Protein AF-A0A453PTB9-F1 (afdb_monomer)

Organism: Aegilops tauschii subsp. strangulata (NCBI:txid200361)

Mean predicted aligned error: 9.43 Å

Sequence (77 aa):
MPEGEITELPHALKKAEPADQLEFSKASGSELTEKASCYKGVFYNYLSIGMDAQVAYGFHHLRDEKPYLAQGPVANK

Radius of gyration: 15.2 Å; Cα contacts (8 Å, |Δi|>4): 49; chains: 1; bounding box: 33×31×32 Å

Foldseek 3Di:
DPPDDPPDDQPQKDFDDPVVQVVVCVVVVHRDDPPDGHMDGDDLPCPDDDPSNVVSVVVSVCCRVPVVCVVDVVSVD

Structure (mmCIF, N/CA/C/O backbone):
data_AF-A0A453PTB9-F1
#
_entry.id   AF-A0A453PTB9-F1
#
loop_
_atom_site.group_PDB
_atom_site.id
_atom_site.type_symbol
_atom_site.label_atom_id
_atom_site.label_alt_id
_atom_site.label_comp_id
_atom_site.label_asym_id
_atom_site.label_entity_id
_atom_site.label_seq_id
_atom_site.pdbx_PDB_ins_code
_atom_site.Cartn_x
_atom_site.Cartn_y
_atom_site.Cartn_z
_atom_site.occupancy
_atom_site.B_iso_or_equiv
_atom_site.auth_seq_id
_atom_site.auth_comp_id
_atom_site.auth_asym_id
_atom_site.auth_atom_id
_atom_site.pdbx_PDB_model_num
ATOM 1 N N . MET A 1 1 ? -14.799 13.315 -0.456 1.00 48.00 1 MET A N 1
ATOM 2 C CA . MET A 1 1 ? -14.900 12.156 -1.369 1.00 48.00 1 MET A CA 1
ATOM 3 C C . MET A 1 1 ? -16.345 11.692 -1.336 1.00 48.00 1 MET A C 1
ATOM 5 O O . MET A 1 1 ? -16.902 11.744 -0.246 1.00 48.00 1 MET A O 1
ATOM 9 N N . PRO A 1 2 ? -16.986 11.360 -2.469 1.00 45.66 2 PRO A N 1
ATOM 10 C CA . PRO A 1 2 ? -18.351 10.836 -2.433 1.00 45.66 2 PRO A CA 1
ATOM 11 C C . PRO A 1 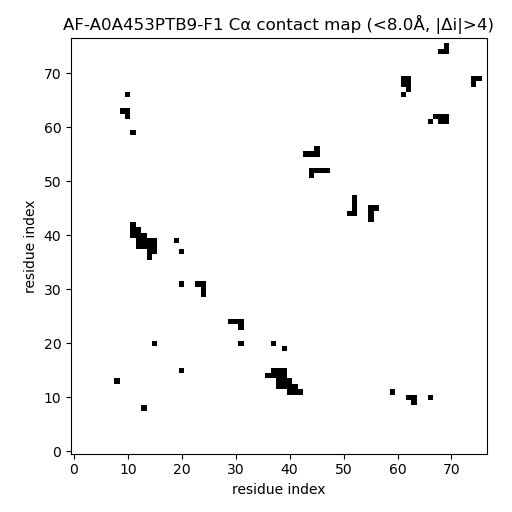2 ? -18.392 9.560 -1.579 1.00 45.66 2 PRO A C 1
ATOM 13 O O . PRO A 1 2 ? -17.405 8.826 -1.548 1.00 45.66 2 PRO A O 1
ATOM 16 N N . GLU A 1 3 ? -19.508 9.322 -0.885 1.00 53.41 3 GLU A N 1
ATOM 17 C CA . GLU A 1 3 ? -19.785 8.146 -0.035 1.00 53.41 3 GLU A CA 1
ATOM 18 C C . GLU A 1 3 ? -19.952 6.857 -0.870 1.00 53.41 3 GLU A C 1
ATOM 20 O O . GLU A 1 3 ? -20.938 6.135 -0.765 1.00 53.41 3 GLU A O 1
ATOM 25 N N . GLY A 1 4 ? -19.007 6.581 -1.768 1.00 59.72 4 GLY A N 1
ATOM 26 C CA . GLY A 1 4 ? -18.910 5.303 -2.453 1.00 59.72 4 GLY A CA 1
ATOM 27 C C . GLY A 1 4 ? -18.159 4.335 -1.557 1.00 59.72 4 GLY A C 1
ATOM 28 O O . GLY A 1 4 ? -16.967 4.524 -1.313 1.00 59.72 4 GLY A O 1
ATOM 29 N N . GLU A 1 5 ? -18.843 3.311 -1.055 1.00 62.66 5 GLU A N 1
ATOM 30 C CA . GLU A 1 5 ? -18.177 2.195 -0.394 1.00 62.66 5 GLU A CA 1
ATOM 31 C C . GLU A 1 5 ? -17.181 1.571 -1.382 1.00 62.66 5 GLU A C 1
ATOM 33 O O . GLU A 1 5 ? -17.565 1.072 -2.443 1.00 62.66 5 GLU A O 1
ATOM 38 N N . ILE A 1 6 ? -15.885 1.662 -1.064 1.00 66.19 6 ILE A N 1
ATOM 39 C CA . ILE A 1 6 ? -14.830 1.016 -1.847 1.00 66.19 6 ILE A CA 1
ATOM 40 C C . ILE A 1 6 ? -15.061 -0.490 -1.719 1.00 66.19 6 ILE A C 1
ATOM 42 O O . ILE A 1 6 ? -14.772 -1.083 -0.679 1.00 66.19 6 ILE A O 1
ATOM 46 N N . THR A 1 7 ? -15.643 -1.080 -2.759 1.00 67.75 7 THR A N 1
ATOM 47 C CA . THR A 1 7 ? -16.068 -2.485 -2.793 1.00 67.75 7 THR A CA 1
ATOM 48 C C . THR A 1 7 ? -14.871 -3.423 -2.884 1.00 67.75 7 THR A C 1
ATOM 50 O O . THR A 1 7 ? -14.872 -4.474 -2.250 1.00 67.75 7 THR A O 1
ATOM 53 N N . GLU A 1 8 ? -13.814 -3.004 -3.584 1.00 77.44 8 GLU A N 1
ATOM 54 C CA . GLU A 1 8 ? -12.546 -3.726 -3.675 1.00 77.44 8 GLU A CA 1
ATOM 55 C C . GLU A 1 8 ? -11.391 -2.803 -3.292 1.00 77.44 8 GLU A C 1
ATOM 57 O O . GLU A 1 8 ? -11.113 -1.798 -3.951 1.00 77.44 8 GLU A O 1
ATOM 62 N N . LEU A 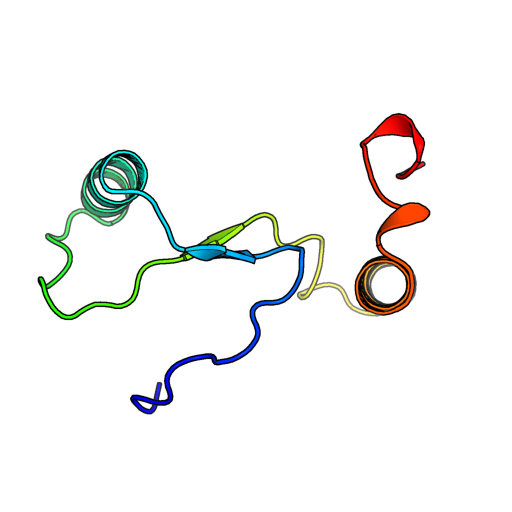1 9 ? -10.733 -3.122 -2.178 1.00 77.50 9 LEU A N 1
ATOM 63 C CA . LEU A 1 9 ? -9.552 -2.392 -1.737 1.00 77.50 9 LEU A CA 1
ATOM 64 C C . LEU A 1 9 ? -8.318 -2.917 -2.478 1.00 77.50 9 LEU A C 1
ATOM 6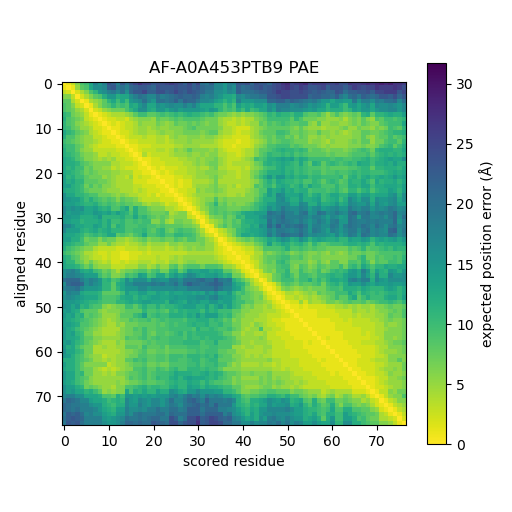6 O O . LEU A 1 9 ? -8.149 -4.135 -2.569 1.00 77.50 9 LEU A O 1
ATOM 70 N N . PRO A 1 10 ? -7.410 -2.032 -2.926 1.00 76.50 10 PRO A N 1
ATOM 71 C CA . PRO A 1 10 ? -6.098 -2.456 -3.401 1.00 76.50 10 PRO A CA 1
ATOM 72 C C . PRO A 1 10 ? -5.383 -3.291 -2.337 1.00 76.50 10 PRO A C 1
ATOM 74 O O . PRO A 1 10 ? -5.502 -3.000 -1.147 1.00 76.50 10 PRO A O 1
ATOM 77 N N . HIS A 1 11 ? -4.527 -4.238 -2.730 1.00 76.44 11 HIS A N 1
ATOM 78 C CA . HIS A 1 11 ? -3.780 -5.066 -1.767 1.00 76.44 11 HIS A CA 1
ATOM 79 C C . HIS A 1 11 ? -2.885 -4.259 -0.803 1.00 76.44 11 HIS A C 1
ATOM 81 O O . HIS A 1 11 ? -2.488 -4.755 0.256 1.00 76.44 11 HIS A O 1
ATOM 87 N N . ALA A 1 12 ? -2.551 -3.016 -1.163 1.00 75.06 12 ALA A N 1
ATOM 88 C CA . ALA A 1 12 ? -1.806 -2.079 -0.321 1.00 75.06 12 ALA A CA 1
ATOM 89 C C . ALA A 1 12 ? -2.628 -1.499 0.836 1.00 75.06 12 ALA A C 1
ATOM 91 O O . ALA A 1 12 ? -2.028 -0.956 1.765 1.00 75.06 12 ALA A O 1
ATOM 92 N N . LEU A 1 13 ? -3.959 -1.565 0.763 1.00 80.81 13 LEU A N 1
ATOM 93 C CA . LEU A 1 13 ? -4.884 -0.845 1.623 1.00 80.81 13 LEU A CA 1
ATOM 94 C C . LEU A 1 13 ? -5.839 -1.821 2.315 1.00 80.81 13 LEU A C 1
ATOM 96 O O . LEU A 1 13 ? -6.384 -2.736 1.705 1.00 80.81 13 LEU A O 1
ATOM 100 N N . LYS A 1 14 ? -6.048 -1.630 3.612 1.00 85.38 14 LYS A N 1
ATOM 101 C CA . LYS A 1 14 ? -6.933 -2.4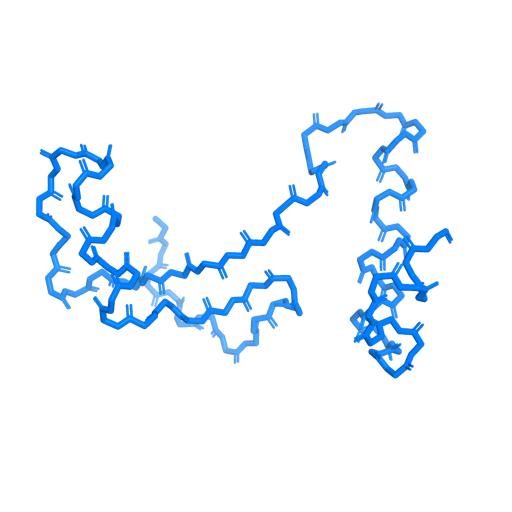56 4.438 1.00 85.38 14 LYS A CA 1
ATOM 102 C C . LYS A 1 14 ? -7.839 -1.551 5.260 1.00 85.38 14 LYS A C 1
ATOM 104 O O . LYS A 1 14 ? -7.466 -0.411 5.545 1.00 85.38 14 LYS A O 1
ATOM 109 N N . LYS A 1 15 ? -9.021 -2.042 5.644 1.00 86.75 15 LYS A N 1
ATOM 110 C CA . LYS A 1 15 ? -9.843 -1.347 6.648 1.00 86.75 15 LYS A CA 1
ATOM 111 C C . LYS A 1 15 ? -9.025 -1.222 7.936 1.00 86.75 15 LYS A C 1
ATOM 113 O O . LYS A 1 15 ? -8.316 -2.153 8.307 1.00 86.75 15 LYS A O 1
ATOM 118 N N . ALA A 1 16 ? -9.061 -0.039 8.534 1.00 86.12 16 ALA A N 1
ATOM 119 C CA . ALA A 1 16 ? -8.371 0.230 9.784 1.00 86.12 16 ALA A CA 1
ATOM 120 C C . ALA A 1 16 ? -9.109 -0.470 10.929 1.00 86.12 16 ALA A C 1
ATOM 122 O O . ALA A 1 16 ? -10.337 -0.388 11.014 1.00 86.12 16 ALA A O 1
ATOM 123 N N . GLU A 1 17 ? -8.363 -1.127 11.809 1.00 85.69 17 GLU A N 1
ATOM 124 C CA . GLU A 1 17 ? -8.924 -1.728 13.015 1.00 85.69 17 GLU A CA 1
ATOM 125 C C . GLU A 1 17 ? -9.186 -0.645 14.082 1.00 85.69 17 GLU A C 1
ATOM 127 O O . GLU A 1 17 ? -8.633 0.458 14.003 1.00 85.69 17 GLU A O 1
ATOM 132 N N . PRO A 1 18 ? -9.985 -0.922 15.129 1.00 81.69 18 PRO A N 1
ATOM 133 C CA . PRO A 1 18 ? -10.274 0.063 16.177 1.00 81.69 18 PRO A CA 1
ATOM 134 C C . PRO A 1 18 ? -9.017 0.631 16.857 1.00 81.69 18 PRO A C 1
ATOM 136 O O . PRO A 1 18 ? -8.973 1.804 17.225 1.00 81.69 18 PRO A O 1
ATOM 139 N N . ALA A 1 19 ? -7.966 -0.187 16.986 1.00 82.31 19 ALA A N 1
ATOM 140 C CA . ALA A 1 19 ? -6.673 0.256 17.504 1.00 82.31 19 ALA A CA 1
ATOM 141 C C . ALA A 1 19 ? -6.002 1.292 16.584 1.00 82.31 19 ALA A C 1
ATOM 143 O O . ALA A 1 19 ? -5.459 2.280 17.075 1.00 82.31 19 ALA A O 1
ATOM 144 N N . ASP A 1 20 ? -6.097 1.109 15.262 1.00 83.94 20 ASP A N 1
ATOM 145 C CA . ASP A 1 20 ? -5.562 2.054 14.281 1.00 83.94 20 ASP A CA 1
ATOM 146 C C . ASP A 1 20 ? -6.330 3.386 14.322 1.00 83.94 20 ASP A C 1
ATOM 148 O O . ASP A 1 20 ? -5.715 4.444 14.240 1.00 83.94 20 ASP A O 1
ATOM 152 N N . GLN A 1 21 ? -7.659 3.370 14.502 1.00 79.94 21 GLN A N 1
ATOM 153 C CA . GLN A 1 21 ? -8.470 4.597 14.614 1.00 79.94 21 GLN A CA 1
ATOM 154 C C . GLN A 1 21 ? -8.040 5.485 15.788 1.00 79.94 21 GLN A C 1
ATOM 156 O O . GLN A 1 21 ? -8.014 6.709 15.655 1.00 79.94 21 GLN A O 1
ATOM 161 N N . LEU A 1 22 ? -7.669 4.876 16.919 1.00 81.06 22 LEU A N 1
ATOM 162 C CA . LEU A 1 22 ? -7.136 5.601 18.072 1.00 81.06 22 LEU A CA 1
ATOM 163 C C . LEU A 1 22 ? -5.755 6.209 17.783 1.00 81.06 22 LEU A C 1
ATOM 165 O O . LEU A 1 22 ? -5.437 7.286 18.284 1.00 81.06 22 LEU A O 1
ATOM 169 N N . GLU A 1 23 ? -4.917 5.533 16.997 1.00 83.44 23 GLU A N 1
ATOM 170 C CA . GLU A 1 23 ? -3.647 6.108 16.540 1.00 83.44 23 GLU A CA 1
ATOM 171 C C . GLU A 1 23 ? -3.879 7.272 15.573 1.00 83.44 23 GLU A C 1
ATOM 173 O O . GLU A 1 23 ? -3.244 8.319 15.708 1.00 83.44 23 GLU A O 1
ATOM 178 N N . PHE A 1 24 ? -4.823 7.128 14.642 1.00 8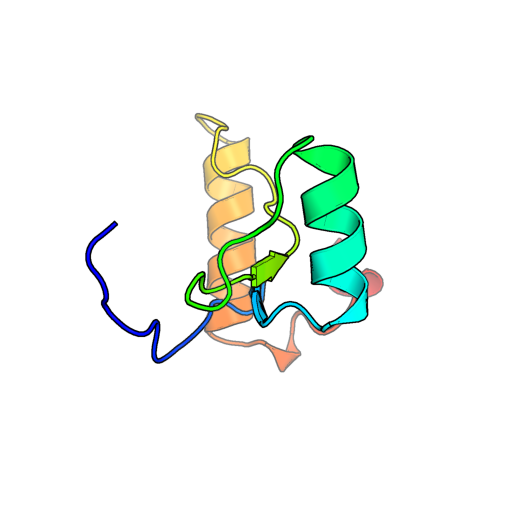0.69 24 PHE A N 1
ATOM 179 C CA . PHE A 1 24 ? -5.174 8.174 13.688 1.00 80.69 24 PHE A CA 1
ATOM 180 C C . PHE A 1 24 ? -5.712 9.429 14.372 1.00 80.69 24 PHE A C 1
ATOM 182 O O . PHE A 1 24 ? -5.252 10.515 14.035 1.00 80.69 24 PHE A O 1
ATOM 189 N N . SER A 1 25 ? -6.620 9.300 15.345 1.00 80.44 25 SER A N 1
ATOM 190 C CA . SER A 1 25 ? -7.173 10.457 16.066 1.00 80.44 25 SER A CA 1
ATOM 191 C C . SER A 1 25 ? -6.110 11.201 16.878 1.00 80.44 25 SER A C 1
ATOM 193 O O . SER A 1 25 ? -6.078 12.433 16.902 1.00 80.44 25 SER A O 1
ATOM 195 N N . LYS A 1 26 ? -5.168 10.464 17.482 1.00 82.75 26 LYS A N 1
ATOM 196 C CA . LYS A 1 26 ? -3.996 11.052 18.148 1.00 82.75 26 LYS A CA 1
ATOM 197 C C . LYS A 1 26 ? -3.083 11.782 17.166 1.00 82.75 26 LYS A C 1
ATOM 199 O O . LYS A 1 26 ? -2.581 12.851 17.497 1.00 82.75 26 LYS A O 1
ATOM 204 N N . ALA A 1 27 ? -2.859 11.216 15.981 1.00 82.12 27 ALA A N 1
ATOM 205 C CA . ALA A 1 27 ? -1.990 11.806 14.967 1.00 82.12 27 ALA A CA 1
ATOM 206 C C . ALA A 1 27 ? -2.619 13.028 14.275 1.00 82.12 27 ALA A C 1
ATOM 208 O O . ALA A 1 27 ? -1.906 13.981 13.968 1.00 82.12 27 ALA A O 1
ATOM 209 N N . SER A 1 28 ? -3.934 13.022 14.034 1.00 78.50 28 SER A N 1
ATOM 210 C CA . SER A 1 28 ? -4.649 14.140 13.407 1.00 78.50 28 SER A CA 1
ATOM 211 C C . SER A 1 28 ? -4.973 15.272 14.383 1.00 78.50 28 SER A C 1
ATOM 213 O O . SER A 1 28 ? -5.272 16.380 13.943 1.00 78.50 28 SER A O 1
ATOM 215 N N . GLY A 1 29 ? -4.935 15.007 15.695 1.00 76.69 29 GLY A N 1
ATOM 216 C CA . GLY A 1 29 ? -5.375 15.951 16.724 1.00 76.69 29 GLY A CA 1
ATOM 217 C C . GLY A 1 29 ? -6.885 16.207 16.700 1.00 76.69 29 GLY A C 1
ATOM 218 O O . GLY A 1 29 ? -7.350 17.184 17.284 1.00 76.69 29 GLY A O 1
ATOM 219 N N . SER A 1 30 ? -7.648 15.353 16.012 1.00 71.75 30 SER A N 1
ATOM 220 C CA . SER A 1 30 ? -9.098 15.450 15.869 1.00 71.75 30 SER A CA 1
ATOM 221 C C . SER A 1 30 ? -9.752 14.096 16.114 1.00 71.75 30 SER A C 1
ATOM 223 O O . SER A 1 30 ? -9.248 13.056 15.687 1.00 71.75 30 SER A O 1
ATOM 225 N N . GLU A 1 31 ? -10.899 14.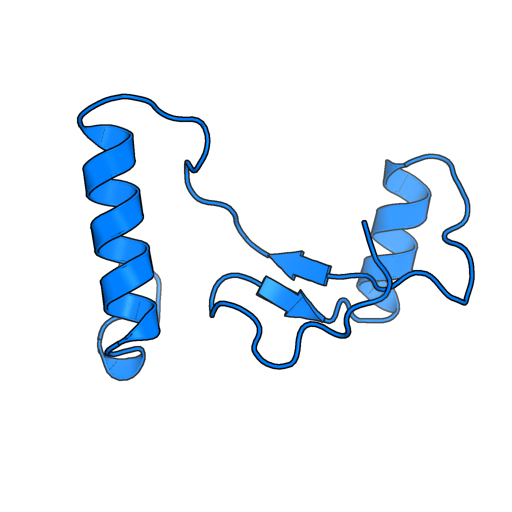097 16.791 1.00 73.00 31 GLU A N 1
ATOM 226 C CA . GLU A 1 31 ? -11.714 12.890 16.892 1.00 73.00 31 GLU A CA 1
ATOM 227 C C . GLU A 1 31 ? -12.237 12.515 15.502 1.00 73.00 31 GLU A C 1
ATOM 229 O O . GLU A 1 31 ? -12.805 13.340 14.780 1.00 73.00 31 GLU A O 1
ATOM 234 N N . LEU A 1 32 ? -12.006 11.261 15.108 1.00 69.31 32 LEU A N 1
ATOM 235 C CA . LEU A 1 32 ? -12.595 10.714 13.896 1.00 69.31 32 LEU A CA 1
ATOM 236 C C . LEU A 1 32 ? -14.100 10.573 14.126 1.00 69.31 32 LEU A C 1
ATOM 238 O O . LEU A 1 32 ? -14.528 9.924 15.076 1.00 69.31 32 LEU A O 1
ATOM 242 N N . THR A 1 33 ? -14.905 11.169 13.250 1.00 70.81 33 THR A N 1
ATOM 243 C CA . THR A 1 33 ? -16.361 11.012 13.282 1.00 70.81 33 THR A CA 1
ATOM 244 C C . THR A 1 33 ? -16.726 9.528 13.190 1.00 70.81 33 THR A C 1
ATOM 246 O O . THR A 1 33 ? -16.180 8.828 12.342 1.00 70.81 33 THR A O 1
ATOM 249 N N . GLU A 1 34 ? -17.705 9.055 13.967 1.00 65.88 34 GLU A N 1
ATOM 250 C CA . GLU A 1 34 ? -18.142 7.639 13.985 1.00 65.88 34 GLU A CA 1
ATOM 251 C C . GLU A 1 34 ? -18.537 7.081 12.603 1.00 65.88 34 GLU A C 1
ATOM 253 O O . GLU A 1 34 ? -18.534 5.875 12.378 1.00 65.88 34 GLU A O 1
ATOM 258 N N . LYS A 1 3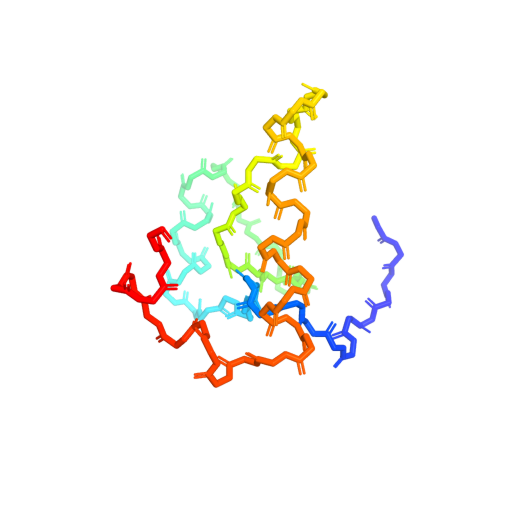5 ? -18.872 7.967 11.658 1.00 66.50 35 LYS A N 1
ATOM 259 C CA . LYS A 1 35 ? -19.253 7.629 10.279 1.00 66.50 35 LYS A CA 1
ATOM 260 C C . LYS A 1 35 ? -18.084 7.649 9.286 1.00 66.50 35 LYS A C 1
ATOM 262 O O . LYS A 1 35 ? -18.291 7.404 8.100 1.00 66.50 35 LYS A O 1
ATOM 267 N N . ALA A 1 36 ? -16.870 7.983 9.722 1.00 71.50 36 ALA A N 1
ATOM 268 C CA . ALA A 1 36 ? -15.717 8.079 8.839 1.00 71.50 36 ALA A CA 1
ATOM 269 C C . ALA A 1 36 ? -15.188 6.684 8.484 1.00 71.50 36 ALA A C 1
ATOM 271 O O . ALA A 1 36 ? -14.809 5.897 9.350 1.00 71.50 36 ALA A O 1
ATOM 272 N N . SER A 1 37 ? -15.112 6.391 7.186 1.00 76.19 37 SER A N 1
ATOM 273 C CA . SER A 1 37 ? -14.424 5.192 6.708 1.00 76.19 37 SER A CA 1
ATOM 274 C C . SER A 1 37 ? -12.917 5.375 6.889 1.00 76.19 37 SER A C 1
ATOM 276 O O . SER A 1 37 ? -12.334 6.306 6.332 1.00 76.19 37 SER A O 1
ATOM 278 N N . CYS A 1 38 ? -12.290 4.507 7.683 1.00 80.00 38 CYS 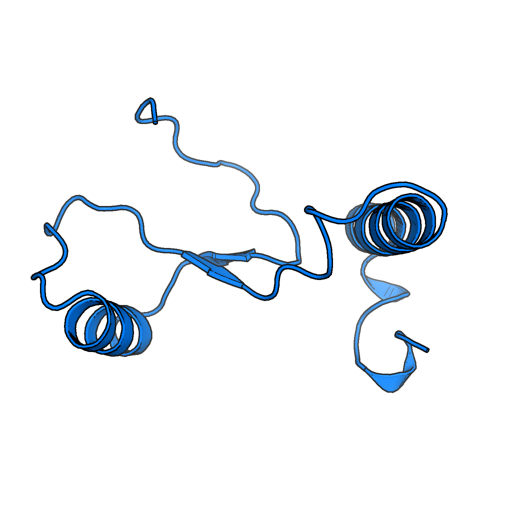A N 1
ATOM 279 C CA . CYS A 1 38 ? -10.867 4.586 7.998 1.00 80.00 38 CYS A CA 1
ATOM 280 C C . CYS A 1 38 ? -10.119 3.399 7.382 1.00 80.00 38 CYS A C 1
ATOM 282 O O . CYS A 1 38 ? -10.546 2.247 7.499 1.00 80.00 38 CYS A O 1
ATOM 284 N N . TYR A 1 39 ? -9.000 3.685 6.721 1.00 84.38 39 TYR A N 1
ATOM 285 C CA . TYR A 1 39 ? -8.185 2.695 6.026 1.00 84.38 39 TYR A CA 1
ATOM 286 C C . TYR A 1 39 ? -6.710 2.927 6.333 1.00 84.38 39 TYR A C 1
ATOM 288 O O . TYR A 1 39 ? -6.258 4.067 6.439 1.00 84.38 39 TYR A O 1
ATOM 296 N N . LYS A 1 40 ? -5.949 1.840 6.438 1.00 83.75 40 LYS A N 1
ATOM 297 C CA . LYS A 1 40 ? -4.504 1.854 6.670 1.00 83.75 40 LYS A CA 1
ATOM 298 C C . LYS A 1 40 ? -3.806 1.050 5.589 1.00 83.75 40 LYS A C 1
ATOM 300 O O . LYS A 1 40 ? -4.306 0.027 5.124 1.00 83.75 40 LYS A O 1
ATOM 305 N N . GLY A 1 41 ? -2.641 1.521 5.174 1.00 79.88 41 GLY A N 1
ATOM 306 C CA . GLY A 1 41 ? -1.896 0.901 4.095 1.00 79.88 41 GLY A CA 1
ATOM 307 C C . GLY A 1 41 ? -0.533 1.532 3.903 1.00 79.88 41 GLY A C 1
ATOM 308 O O . GLY A 1 41 ? -0.211 2.547 4.520 1.00 79.88 41 GLY A O 1
ATOM 309 N N . VAL A 1 42 ? 0.262 0.920 3.033 1.00 73.94 42 VAL A N 1
ATOM 310 C CA . VAL A 1 42 ? 1.566 1.458 2.646 1.00 73.94 42 VAL A CA 1
ATOM 311 C C . VAL A 1 42 ? 1.479 1.932 1.206 1.00 73.94 42 VAL A C 1
ATOM 313 O O . VAL A 1 42 ? 1.313 1.137 0.279 1.00 73.94 42 VAL A O 1
ATOM 316 N N . PHE A 1 43 ? 1.596 3.243 1.022 1.00 66.38 43 PHE A N 1
ATOM 317 C CA . PHE A 1 43 ? 1.647 3.858 -0.295 1.00 66.38 43 PHE A CA 1
ATOM 318 C C . PHE A 1 43 ? 3.102 3.989 -0.719 1.00 66.38 43 PHE A C 1
ATOM 320 O O . PHE A 1 43 ? 3.786 4.951 -0.374 1.00 66.38 43 PHE A O 1
ATOM 327 N N . TYR A 1 44 ? 3.586 3.012 -1.480 1.00 64.81 44 TYR A N 1
ATOM 328 C CA . TYR A 1 44 ? 4.867 3.166 -2.151 1.00 64.81 44 TYR A CA 1
ATOM 329 C C . TYR A 1 44 ? 4.678 4.067 -3.364 1.00 64.81 44 TYR A C 1
ATOM 331 O O . TYR A 1 44 ? 4.113 3.661 -4.374 1.00 64.81 44 TYR A O 1
ATOM 339 N N . ASN A 1 45 ? 5.165 5.292 -3.213 1.00 59.78 45 ASN A N 1
ATOM 340 C CA . ASN A 1 45 ? 5.628 6.144 -4.293 1.00 59.78 45 ASN A CA 1
ATOM 341 C C . ASN A 1 45 ? 4.626 6.534 -5.399 1.00 59.78 45 ASN A C 1
ATOM 343 O O . ASN A 1 45 ? 4.993 6.661 -6.563 1.00 59.78 45 ASN A O 1
ATOM 347 N N . TYR A 1 46 ? 3.370 6.794 -5.038 1.00 59.56 46 TYR A N 1
ATOM 348 C CA . TYR A 1 46 ? 2.363 7.307 -5.980 1.00 59.56 46 TYR A CA 1
ATOM 349 C C . TYR A 1 46 ? 2.555 8.786 -6.363 1.00 59.56 46 TYR A C 1
ATOM 351 O O . TYR A 1 46 ? 1.880 9.275 -7.262 1.00 59.56 46 TYR A O 1
ATOM 359 N N . LEU A 1 47 ? 3.457 9.500 -5.679 1.00 63.12 47 LEU A N 1
ATOM 360 C CA . LEU A 1 47 ? 3.774 10.908 -5.947 1.00 63.12 47 LEU A CA 1
ATOM 361 C C . LEU A 1 47 ? 5.084 11.096 -6.729 1.00 63.12 47 LEU A C 1
ATOM 363 O O . LEU A 1 47 ? 5.472 12.234 -6.988 1.00 63.12 47 LEU A O 1
ATOM 367 N N . SER A 1 48 ? 5.774 10.012 -7.098 1.00 67.50 48 SER A N 1
ATOM 368 C CA . SER A 1 48 ? 6.938 10.117 -7.981 1.00 67.50 48 SER A CA 1
ATOM 369 C C . SER A 1 48 ? 6.548 10.408 -9.420 1.00 67.50 48 SER A C 1
ATOM 371 O O . SER A 1 48 ? 5.438 10.122 -9.863 1.00 67.50 48 SER A O 1
ATOM 373 N N . ILE A 1 49 ? 7.513 10.935 -10.170 1.00 75.75 49 ILE A N 1
ATOM 374 C CA . ILE A 1 49 ? 7.423 11.163 -11.612 1.00 75.75 49 ILE A CA 1
ATOM 375 C C . ILE A 1 49 ? 8.602 10.443 -12.273 1.00 75.75 49 ILE A C 1
ATOM 377 O O . ILE A 1 49 ? 9.702 10.402 -11.727 1.00 75.75 49 ILE A O 1
ATOM 381 N N . GLY A 1 50 ? 8.384 9.884 -13.463 1.00 81.62 50 GLY A N 1
ATOM 382 C CA . GLY A 1 50 ? 9.437 9.232 -14.240 1.00 81.62 50 GLY A CA 1
ATOM 383 C C . GLY A 1 50 ? 9.641 7.767 -13.860 1.00 81.62 50 GLY A C 1
ATOM 384 O O . GLY A 1 50 ? 8.676 7.045 -13.612 1.00 81.62 50 GLY A O 1
ATOM 385 N N . MET A 1 51 ? 10.895 7.315 -13.867 1.00 85.06 51 MET A N 1
ATOM 386 C CA . MET A 1 51 ? 11.255 5.897 -13.742 1.00 85.06 51 MET A CA 1
ATOM 387 C C . MET A 1 51 ? 10.718 5.260 -12.454 1.00 85.06 51 MET A C 1
ATOM 389 O O . MET A 1 51 ? 10.114 4.192 -12.506 1.00 85.06 51 MET A O 1
ATOM 393 N N . ASP A 1 52 ? 10.846 5.947 -11.320 1.00 80.38 52 ASP A N 1
ATOM 394 C CA . ASP A 1 52 ? 10.408 5.413 -10.028 1.00 80.38 52 ASP A CA 1
ATOM 395 C C . ASP A 1 52 ? 8.886 5.222 -9.961 1.00 80.38 52 ASP A C 1
ATOM 397 O O . ASP A 1 52 ? 8.403 4.276 -9.339 1.00 80.38 52 ASP A O 1
ATOM 401 N N . ALA A 1 53 ? 8.125 6.081 -10.650 1.00 82.31 53 ALA A N 1
ATOM 402 C CA . ALA A 1 53 ? 6.674 5.956 -10.757 1.00 82.31 53 ALA A CA 1
ATOM 403 C C . ALA A 1 53 ? 6.273 4.745 -11.610 1.00 82.31 53 ALA A C 1
ATOM 405 O O . ALA A 1 53 ? 5.356 4.009 -11.251 1.00 82.31 53 ALA A O 1
ATOM 406 N N . GLN A 1 54 ? 6.981 4.511 -12.721 1.00 82.12 54 GLN A N 1
ATOM 407 C CA . GLN A 1 54 ? 6.741 3.361 -13.599 1.00 82.12 54 GLN A CA 1
ATOM 408 C C . GLN A 1 54 ? 7.054 2.039 -12.892 1.00 82.12 54 GLN A C 1
ATOM 410 O O . GLN A 1 54 ? 6.267 1.097 -12.977 1.00 82.12 54 GLN A O 1
ATOM 415 N N . VAL A 1 55 ? 8.164 1.980 -12.151 1.00 82.75 55 VAL A N 1
ATOM 416 C CA . VAL A 1 55 ? 8.544 0.802 -11.358 1.00 82.75 55 VAL A CA 1
ATOM 417 C C . VAL A 1 55 ? 7.527 0.545 -10.244 1.00 82.75 55 VAL A C 1
ATOM 419 O O . VAL A 1 55 ? 7.056 -0.583 -10.101 1.00 82.75 55 VAL A O 1
ATOM 422 N N . ALA A 1 56 ? 7.126 1.582 -9.498 1.00 80.94 56 ALA A N 1
ATOM 423 C CA . ALA A 1 56 ? 6.113 1.453 -8.452 1.00 80.94 56 ALA A CA 1
ATOM 424 C C . ALA A 1 56 ? 4.772 0.962 -9.017 1.00 80.94 56 ALA A C 1
ATOM 426 O O . ALA A 1 56 ? 4.177 0.038 -8.464 1.00 80.94 56 ALA A O 1
ATOM 427 N N . TYR A 1 57 ? 4.320 1.530 -10.140 1.00 81.38 57 TYR A N 1
ATOM 428 C CA . TYR A 1 57 ? 3.107 1.082 -10.820 1.00 81.38 57 TYR A CA 1
ATOM 429 C C . TYR A 1 57 ? 3.195 -0.390 -11.232 1.00 81.38 57 TYR A C 1
ATOM 431 O O . TYR A 1 57 ? 2.298 -1.161 -10.901 1.00 81.38 57 TYR A O 1
ATOM 439 N N . GLY A 1 58 ? 4.283 -0.799 -11.894 1.00 83.00 58 GLY A N 1
ATOM 440 C CA . GLY A 1 58 ? 4.477 -2.186 -12.319 1.00 83.00 58 GLY A CA 1
ATOM 441 C C . GLY A 1 58 ? 4.429 -3.170 -11.149 1.00 83.00 58 GLY A C 1
ATOM 442 O O . GLY A 1 58 ? 3.800 -4.221 -11.253 1.00 83.00 58 GLY A O 1
ATOM 443 N N . PHE A 1 59 ? 5.018 -2.799 -10.010 1.00 81.56 59 PHE A N 1
ATOM 444 C CA . PHE A 1 59 ? 4.959 -3.612 -8.800 1.00 81.56 59 PHE A CA 1
ATOM 445 C C . PHE A 1 59 ? 3.535 -3.732 -8.234 1.00 81.56 59 PHE A C 1
ATOM 447 O O . PHE A 1 59 ? 3.072 -4.839 -7.950 1.00 81.56 59 PHE A O 1
ATOM 454 N N . HIS A 1 60 ? 2.822 -2.610 -8.073 1.00 81.19 60 HIS A N 1
ATOM 455 C CA . HIS A 1 60 ? 1.455 -2.635 -7.537 1.00 81.19 60 HIS A CA 1
ATOM 456 C C . HIS A 1 60 ? 0.511 -3.405 -8.459 1.00 81.19 60 HIS A C 1
ATOM 458 O O . HIS A 1 60 ? -0.242 -4.247 -7.978 1.00 81.19 60 HIS A O 1
ATOM 464 N N . HIS A 1 61 ? 0.626 -3.196 -9.770 1.00 83.38 61 HIS A N 1
ATOM 465 C CA . HIS A 1 61 ? -0.179 -3.887 -10.768 1.00 83.38 61 HIS A CA 1
ATOM 466 C C . HIS A 1 61 ? 0.074 -5.402 -10.765 1.00 83.38 61 HIS A C 1
ATOM 468 O O . HIS A 1 61 ? -0.875 -6.180 -10.746 1.00 83.38 61 HIS A O 1
ATOM 474 N N . LEU A 1 62 ? 1.339 -5.838 -10.673 1.00 85.38 62 LEU A N 1
ATOM 475 C CA . LEU A 1 62 ? 1.681 -7.258 -10.540 1.00 85.38 62 LEU A CA 1
ATOM 476 C C . LEU A 1 62 ? 1.062 -7.881 -9.285 1.00 85.38 62 LEU A C 1
ATOM 478 O O . LEU A 1 62 ? 0.598 -9.019 -9.333 1.00 85.38 62 LEU A O 1
ATOM 482 N N . ARG A 1 63 ? 1.069 -7.165 -8.156 1.00 83.94 63 ARG A N 1
ATOM 483 C CA . ARG A 1 63 ? 0.469 -7.659 -6.912 1.00 83.94 63 ARG A CA 1
ATOM 484 C C . ARG A 1 63 ? -1.050 -7.759 -7.016 1.00 83.94 63 ARG A C 1
ATOM 486 O O . ARG A 1 63 ? -1.607 -8.696 -6.454 1.00 83.94 63 ARG A O 1
ATOM 493 N N . ASP A 1 64 ? -1.692 -6.830 -7.711 1.00 82.00 64 ASP A N 1
ATOM 494 C CA . ASP A 1 64 ? -3.139 -6.867 -7.915 1.00 82.00 64 ASP A CA 1
ATOM 495 C C . ASP A 1 64 ? -3.537 -8.014 -8.870 1.00 82.00 64 ASP A C 1
ATOM 497 O O . ASP A 1 64 ? -4.490 -8.735 -8.588 1.00 82.00 64 ASP A O 1
ATOM 501 N N . GLU A 1 65 ? -2.773 -8.275 -9.940 1.00 87.06 65 GLU A N 1
ATOM 502 C CA . GLU A 1 65 ? -3.044 -9.390 -10.867 1.00 87.06 65 GLU A CA 1
ATOM 503 C C . GLU A 1 65 ? -2.630 -10.769 -10.323 1.00 87.06 65 GLU A C 1
ATOM 505 O O . GLU A 1 65 ? -3.280 -11.784 -10.582 1.00 87.06 65 GLU A O 1
ATOM 510 N N . LYS A 1 66 ? -1.494 -10.838 -9.622 1.00 87.00 66 LYS A N 1
ATOM 511 C CA . LYS A 1 66 ? -0.837 -12.080 -9.184 1.00 87.00 66 LYS A CA 1
ATOM 512 C C . LYS A 1 66 ? -0.331 -11.942 -7.746 1.00 87.00 66 LYS A C 1
ATOM 514 O O . LYS A 1 66 ? 0.878 -12.023 -7.501 1.00 87.00 66 LYS A O 1
ATOM 519 N N . PRO A 1 67 ? -1.230 -11.819 -6.755 1.00 83.12 67 PRO A N 1
ATOM 520 C CA . PRO A 1 67 ? -0.848 -11.578 -5.361 1.00 83.12 67 PRO A CA 1
ATOM 521 C C . PRO A 1 67 ? 0.048 -12.677 -4.778 1.00 83.12 67 PRO A C 1
ATOM 523 O O . PRO A 1 67 ? 0.865 -12.417 -3.896 1.00 83.12 67 PRO A O 1
ATOM 526 N N . TYR A 1 68 ? -0.043 -13.902 -5.305 1.00 83.69 68 TYR A N 1
ATOM 527 C CA . TYR A 1 68 ? 0.800 -15.032 -4.909 1.00 83.69 68 TYR A CA 1
ATOM 528 C C . TYR A 1 68 ? 2.289 -14.853 -5.251 1.00 83.69 68 TYR A C 1
ATOM 530 O O . TYR A 1 68 ? 3.133 -15.481 -4.617 1.00 83.69 68 TYR A O 1
ATOM 538 N N . LEU A 1 69 ? 2.628 -13.980 -6.204 1.00 82.75 69 LEU A N 1
ATOM 539 C CA . LEU A 1 69 ? 4.014 -13.641 -6.537 1.00 82.75 69 LEU A CA 1
ATOM 540 C C . LEU A 1 69 ? 4.589 -12.537 -5.643 1.00 82.75 69 LEU A C 1
ATOM 542 O O . LEU A 1 69 ? 5.796 -12.338 -5.651 1.00 82.75 69 LEU A O 1
ATOM 546 N N . ALA A 1 70 ? 3.758 -11.844 -4.860 1.00 77.94 70 ALA A N 1
ATOM 547 C CA . ALA A 1 70 ? 4.141 -10.678 -4.061 1.00 77.94 70 ALA A CA 1
ATOM 548 C C . ALA A 1 70 ? 3.717 -10.816 -2.581 1.00 77.94 70 ALA A C 1
ATOM 550 O O . ALA A 1 70 ? 3.326 -9.844 -1.934 1.00 77.94 70 ALA A O 1
ATOM 551 N N . GLN A 1 71 ? 3.786 -12.035 -2.029 1.00 72.25 71 GLN A N 1
ATOM 552 C CA . GLN A 1 71 ? 3.270 -12.355 -0.686 1.00 72.25 71 GLN A CA 1
ATOM 553 C C . GLN A 1 71 ? 4.130 -11.853 0.482 1.00 72.25 71 GLN A C 1
ATOM 555 O O . GLN A 1 71 ? 3.709 -11.949 1.634 1.00 72.25 71 GLN A O 1
ATOM 560 N N . GLY A 1 72 ? 5.325 -11.316 0.236 1.00 69.06 72 GLY A N 1
ATOM 561 C CA . GLY A 1 72 ? 6.165 -10.843 1.328 1.00 69.06 72 GLY A CA 1
ATOM 562 C C . GLY A 1 72 ? 7.375 -10.026 0.893 1.00 69.06 72 GLY A C 1
ATOM 563 O O . GLY A 1 72 ? 7.678 -9.962 -0.296 1.00 69.06 72 GLY A O 1
ATOM 564 N N . PRO A 1 73 ? 8.104 -9.435 1.858 1.00 60.91 73 PRO A N 1
ATOM 565 C CA . PRO A 1 73 ? 9.229 -8.530 1.599 1.00 60.91 73 PRO A CA 1
ATOM 566 C C . PRO A 1 73 ? 10.346 -9.159 0.758 1.00 60.91 73 PRO A C 1
ATOM 568 O O . PRO A 1 73 ? 11.053 -8.469 0.040 1.00 60.91 73 PRO A O 1
ATOM 571 N N . VAL A 1 74 ? 10.503 -10.483 0.840 1.00 60.78 74 VAL A N 1
ATOM 572 C CA . VAL A 1 74 ? 11.518 -11.236 0.088 1.00 60.78 74 VAL A CA 1
ATOM 573 C C . VAL A 1 74 ? 11.156 -11.362 -1.392 1.00 60.78 74 VAL A C 1
ATOM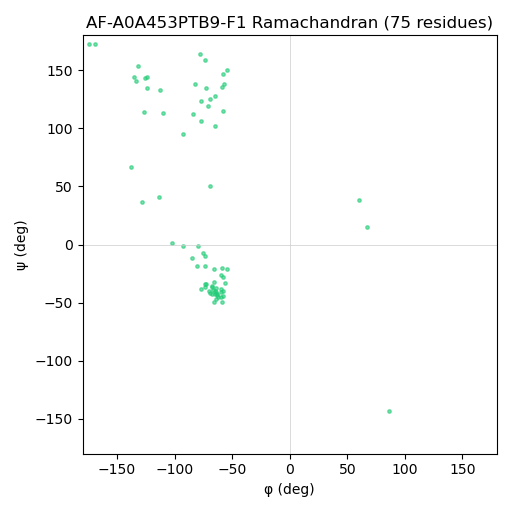 575 O O . VAL A 1 74 ? 12.045 -11.326 -2.235 1.00 60.78 74 VAL A O 1
ATOM 578 N N . ALA A 1 75 ? 9.864 -11.465 -1.706 1.00 57.31 75 ALA A N 1
ATOM 579 C CA . ALA A 1 75 ? 9.355 -11.438 -3.077 1.00 57.31 75 ALA A CA 1
ATOM 580 C C . ALA A 1 75 ? 9.251 -10.003 -3.634 1.00 57.31 75 ALA A C 1
ATOM 582 O O . ALA A 1 75 ? 8.842 -9.799 -4.770 1.00 57.31 75 ALA A O 1
ATOM 583 N N . ASN A 1 76 ? 9.604 -9.016 -2.808 1.00 50.88 76 ASN A N 1
ATOM 584 C CA . ASN A 1 76 ? 9.467 -7.586 -3.038 1.00 50.88 76 ASN A CA 1
ATOM 585 C C . ASN A 1 76 ? 10.861 -6.933 -3.162 1.00 50.88 76 ASN A C 1
ATOM 587 O O . ASN A 1 76 ? 11.129 -5.899 -2.549 1.00 50.88 76 ASN A O 1
ATOM 591 N N . LYS A 1 77 ? 11.776 -7.623 -3.857 1.00 51.56 77 LYS A N 1
ATOM 592 C CA . LYS A 1 77 ? 13.139 -7.172 -4.160 1.00 51.56 77 LYS A CA 1
ATOM 593 C C . LYS A 1 77 ? 13.272 -6.786 -5.622 1.00 51.56 77 LYS A C 1
ATOM 595 O O . LYS A 1 77 ? 12.705 -7.519 -6.460 1.00 51.56 77 LYS A O 1
#

Solvent-accessible surface area (backbone atoms only — not comparable to full-atom values): 4953 Å² total; per-residue (Å²): 129,79,94,66,79,76,86,74,69,57,91,53,42,41,78,46,51,77,73,49,52,56,50,47,24,65,72,69,76,43,85,74,59,94,84,59,89,55,69,44,65,67,81,71,52,84,84,51,75,64,70,64,24,54,53,38,49,53,53,54,51,45,34,69,78,40,44,86,64,49,77,43,75,81,57,65,114

Secondary structure (DSSP, 8-state):
------SS--TTEEEPPHHHHHHHHHHHTSPPPTT---EEE---STT--SHHHHHHHHHHHHHHH-GGGSSSGGG--

pLDDT: mean 74.93, std 10.29, range [45.66, 87.06]

InterPro domains:
  IPR000756 Diacylglycerol kinase, accessory domain [PF00609] (42-77)